Protein AF-A0A952DR05-F1 (afdb_monomer)

Sequence (89 aa):
MNNNNAVINFRTRFLKNKAAVVALLFILLAILLAVFGYFIAPDNSPNANRMIPEIGSKKPWFSTLLLKEKRQTINSENFFQILLNGKTE

Structure (mmCIF, N/CA/C/O backbone):
data_AF-A0A952DR05-F1
#
_e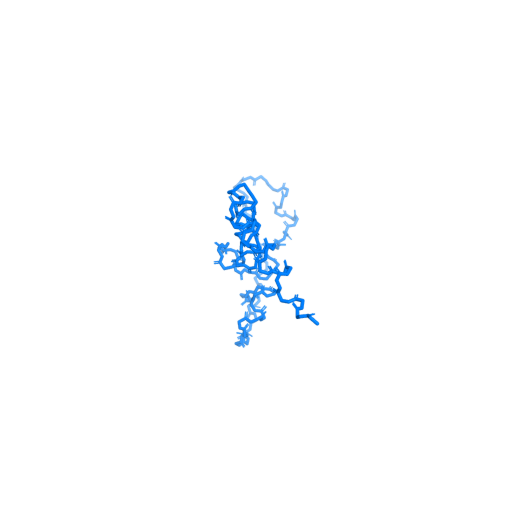ntry.id   AF-A0A952DR05-F1
#
loop_
_atom_site.group_PDB
_atom_site.id
_atom_site.type_symbol
_atom_site.label_atom_id
_atom_site.label_alt_id
_atom_site.label_comp_id
_atom_site.label_asym_id
_atom_site.label_entity_id
_atom_site.label_seq_id
_atom_site.pdbx_PDB_ins_code
_atom_site.Cartn_x
_atom_site.Cartn_y
_atom_site.Cartn_z
_atom_site.occupancy
_atom_site.B_iso_or_equiv
_atom_site.auth_seq_id
_atom_site.auth_comp_id
_atom_site.auth_asym_id
_atom_site.auth_atom_id
_atom_site.pdbx_PDB_model_num
ATOM 1 N N . MET A 1 1 ? 2.164 -12.782 -48.424 1.00 43.09 1 MET A N 1
ATOM 2 C CA . MET A 1 1 ? 3.295 -11.972 -47.913 1.00 43.09 1 MET A CA 1
ATOM 3 C C . MET A 1 1 ? 3.062 -11.694 -46.436 1.00 43.09 1 MET A C 1
ATOM 5 O O . MET A 1 1 ? 1.962 -11.317 -46.065 1.00 43.09 1 MET A O 1
ATOM 9 N N . ASN A 1 2 ? 4.052 -12.005 -45.602 1.00 49.59 2 ASN A N 1
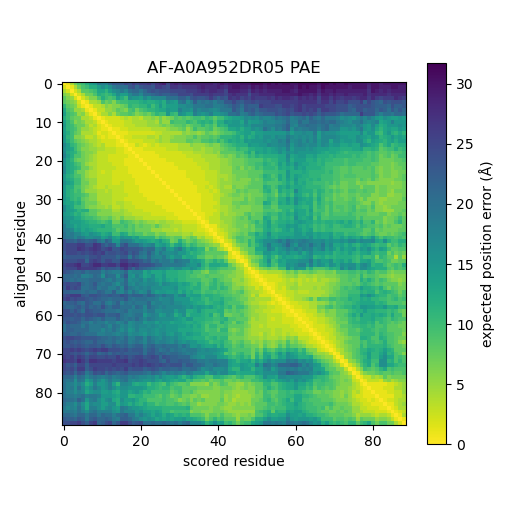ATOM 10 C CA . ASN A 1 2 ? 3.920 -12.196 -44.157 1.00 49.59 2 ASN A CA 1
ATOM 11 C C . ASN A 1 2 ? 3.815 -10.851 -43.397 1.00 49.59 2 ASN A C 1
ATOM 13 O O . ASN A 1 2 ? 4.741 -10.043 -43.453 1.00 49.59 2 ASN A O 1
ATOM 17 N N . ASN A 1 3 ? 2.711 -10.610 -42.678 1.00 57.41 3 ASN A N 1
ATOM 18 C CA . ASN A 1 3 ? 2.397 -9.356 -41.962 1.00 57.41 3 ASN A CA 1
ATOM 19 C C . ASN A 1 3 ? 3.108 -9.228 -40.591 1.00 57.41 3 ASN A C 1
ATOM 21 O O . ASN A 1 3 ? 2.643 -8.552 -39.676 1.00 57.41 3 ASN A O 1
ATOM 25 N N . ASN A 1 4 ? 4.263 -9.871 -40.424 1.00 62.00 4 ASN A N 1
ATOM 26 C CA . ASN A 1 4 ? 5.021 -9.818 -39.169 1.00 62.00 4 ASN A CA 1
ATOM 27 C C . ASN A 1 4 ? 5.821 -8.511 -39.022 1.00 62.00 4 ASN A C 1
ATOM 29 O O . ASN A 1 4 ? 6.212 -8.133 -37.919 1.00 62.00 4 ASN A O 1
ATOM 33 N N . ASN A 1 5 ? 6.013 -7.771 -40.117 1.00 61.62 5 ASN A N 1
ATOM 34 C CA . ASN A 1 5 ? 6.831 -6.558 -40.136 1.00 61.62 5 ASN A CA 1
ATOM 35 C C . ASN A 1 5 ? 6.135 -5.358 -39.471 1.00 61.62 5 ASN A C 1
ATOM 37 O O . ASN A 1 5 ? 6.803 -4.515 -38.878 1.00 61.62 5 ASN A O 1
ATOM 41 N N . ALA A 1 6 ? 4.800 -5.282 -39.510 1.00 63.78 6 ALA A N 1
ATOM 42 C CA . ALA A 1 6 ? 4.057 -4.154 -38.945 1.00 63.78 6 ALA A CA 1
ATOM 43 C C . ALA A 1 6 ? 4.178 -4.077 -37.409 1.00 63.78 6 ALA A C 1
ATOM 45 O O . ALA A 1 6 ? 4.432 -3.006 -36.856 1.00 63.78 6 ALA A O 1
ATOM 46 N N . VAL A 1 7 ? 4.081 -5.220 -36.718 1.00 64.31 7 VAL A N 1
ATOM 47 C CA . VAL A 1 7 ? 4.202 -5.297 -35.249 1.00 64.31 7 VAL A CA 1
ATOM 48 C C . VAL A 1 7 ? 5.634 -5.004 -34.795 1.00 64.31 7 VAL A C 1
ATOM 50 O O . VAL A 1 7 ? 5.845 -4.274 -33.823 1.00 64.31 7 VAL A O 1
ATOM 53 N N . ILE A 1 8 ? 6.628 -5.528 -35.519 1.00 64.38 8 ILE A N 1
ATOM 54 C CA . ILE A 1 8 ? 8.053 -5.288 -35.242 1.00 64.38 8 ILE A CA 1
ATOM 55 C C . ILE A 1 8 ? 8.386 -3.795 -35.410 1.00 64.38 8 ILE A C 1
ATOM 57 O O . ILE A 1 8 ? 9.071 -3.205 -34.567 1.00 64.38 8 ILE A O 1
ATOM 61 N N . ASN A 1 9 ? 7.823 -3.147 -36.432 1.00 73.56 9 ASN A N 1
ATOM 62 C CA . ASN A 1 9 ? 8.003 -1.716 -36.683 1.00 73.56 9 ASN A CA 1
ATOM 63 C C . ASN A 1 9 ? 7.326 -0.843 -35.620 1.00 73.56 9 ASN A C 1
ATOM 65 O O . ASN A 1 9 ? 7.873 0.186 -35.227 1.00 73.56 9 ASN A O 1
ATOM 69 N N . PHE A 1 10 ? 6.159 -1.244 -35.112 1.00 82.00 10 PHE A N 1
ATOM 70 C CA . PHE A 1 10 ? 5.508 -0.518 -34.023 1.00 82.00 10 PHE A CA 1
ATOM 71 C C . PHE A 1 10 ? 6.309 -0.610 -32.719 1.00 82.00 10 PHE A C 1
ATOM 73 O O . PHE A 1 10 ? 6.631 0.422 -32.133 1.00 82.00 10 PHE A O 1
ATOM 80 N N . ARG A 1 11 ? 6.693 -1.822 -32.287 1.00 79.19 11 ARG A N 1
ATOM 81 C CA . ARG A 1 11 ? 7.447 -2.032 -31.034 1.00 79.19 11 ARG A CA 1
ATOM 82 C C . ARG A 1 11 ? 8.757 -1.247 -31.015 1.00 79.19 11 ARG A C 1
ATOM 84 O O . ARG A 1 11 ? 9.061 -0.572 -30.037 1.00 79.19 11 ARG A O 1
ATOM 91 N N . THR A 1 12 ? 9.512 -1.291 -32.110 1.00 82.62 12 THR A N 1
ATOM 92 C CA . THR A 1 12 ? 10.790 -0.572 -32.234 1.00 82.62 12 THR A CA 1
ATOM 93 C C . THR A 1 12 ? 10.616 0.948 -32.236 1.00 82.62 12 THR A C 1
ATOM 95 O O . THR A 1 12 ? 11.424 1.649 -31.630 1.00 82.62 12 THR A O 1
ATOM 98 N N . ARG A 1 13 ? 9.562 1.484 -32.868 1.00 83.69 13 ARG A N 1
ATOM 99 C CA . ARG A 1 13 ? 9.253 2.927 -32.839 1.00 83.69 13 ARG A CA 1
ATOM 100 C C . ARG A 1 13 ? 8.749 3.385 -31.471 1.00 83.69 13 ARG A C 1
ATOM 102 O O . ARG A 1 13 ? 9.142 4.457 -31.021 1.00 83.69 13 ARG A O 1
ATOM 109 N N . PHE A 1 14 ? 7.941 2.566 -30.802 1.00 87.25 14 PHE A N 1
ATOM 110 C CA . PHE A 1 14 ? 7.440 2.832 -29.456 1.00 87.25 14 PHE A CA 1
ATOM 111 C C . PHE A 1 14 ? 8.581 2.884 -28.432 1.00 87.25 14 PHE A C 1
ATOM 113 O O . PHE A 1 14 ? 8.710 3.867 -27.713 1.00 87.25 14 PHE A O 1
ATOM 120 N N . LEU A 1 15 ? 9.474 1.887 -28.438 1.00 85.44 15 LEU A N 1
ATOM 121 C CA . LEU A 1 15 ? 10.623 1.826 -27.524 1.00 85.44 15 LEU A CA 1
ATOM 122 C C . LEU A 1 15 ? 11.650 2.950 -27.752 1.00 85.44 15 LEU A C 1
ATOM 124 O O . LEU A 1 15 ? 12.364 3.326 -26.827 1.00 85.44 15 LEU A O 1
ATOM 128 N N . LYS A 1 16 ? 11.725 3.516 -28.964 1.00 90.44 16 LYS A N 1
ATOM 129 C CA . LYS A 1 16 ? 12.565 4.693 -29.258 1.00 90.44 16 LYS A CA 1
ATOM 130 C C . LYS A 1 16 ? 11.978 5.996 -28.707 1.00 90.44 16 LYS A C 1
ATOM 132 O O . LYS A 1 16 ? 12.725 6.946 -28.473 1.00 90.44 16 LYS A O 1
ATOM 137 N N . ASN A 1 17 ? 10.664 6.061 -28.493 1.00 93.00 17 ASN A N 1
ATOM 138 C CA . ASN A 1 17 ? 10.020 7.220 -27.893 1.00 93.00 17 ASN A CA 1
ATOM 139 C C . ASN A 1 17 ? 10.175 7.173 -26.365 1.00 93.00 17 ASN A C 1
ATOM 141 O O . ASN A 1 17 ? 9.376 6.559 -25.659 1.00 93.00 17 ASN A O 1
ATOM 145 N N . LYS A 1 18 ? 11.195 7.870 -25.853 1.00 91.25 18 LYS A N 1
ATOM 146 C CA . LYS A 1 18 ? 11.499 7.922 -24.414 1.00 91.25 18 LYS A CA 1
ATOM 147 C C . LYS A 1 18 ? 10.306 8.387 -23.572 1.00 91.25 18 LYS A C 1
ATOM 149 O O . LYS A 1 18 ? 10.066 7.817 -22.514 1.00 91.25 18 LYS A O 1
ATOM 154 N N . ALA A 1 19 ? 9.534 9.368 -24.047 1.00 93.75 19 ALA A N 1
ATOM 155 C CA . ALA A 1 19 ? 8.369 9.873 -23.321 1.00 93.75 19 ALA A CA 1
ATOM 156 C C . ALA A 1 19 ? 7.266 8.809 -23.199 1.00 93.75 19 ALA A C 1
ATOM 158 O O . ALA A 1 19 ? 6.711 8.618 -22.119 1.00 93.75 19 ALA A O 1
ATOM 159 N N . ALA A 1 20 ? 6.998 8.068 -24.279 1.00 92.81 20 ALA A N 1
ATOM 160 C CA . ALA A 1 20 ? 6.010 6.990 -24.270 1.00 92.81 20 ALA A CA 1
ATOM 161 C C . ALA A 1 20 ? 6.414 5.841 -23.329 1.00 92.81 20 ALA A C 1
ATOM 163 O O . ALA A 1 20 ? 5.575 5.307 -22.606 1.00 92.81 20 ALA A O 1
ATOM 164 N N . VAL A 1 21 ? 7.704 5.492 -23.294 1.00 95.31 21 VAL A N 1
ATOM 165 C CA . VAL A 1 21 ? 8.234 4.456 -22.394 1.00 95.31 21 VAL A CA 1
ATOM 166 C C . VAL A 1 21 ? 8.143 4.884 -20.927 1.00 95.31 21 VAL A C 1
ATOM 168 O O . VAL A 1 21 ? 7.728 4.086 -20.091 1.00 95.31 21 VAL A O 1
ATOM 171 N N . VAL A 1 22 ? 8.475 6.139 -20.606 1.00 96.56 22 VAL A N 1
ATO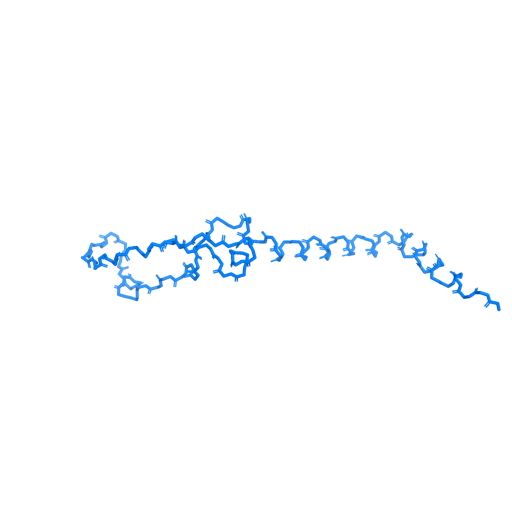M 172 C CA . VAL A 1 22 ? 8.355 6.669 -19.236 1.00 96.56 22 VAL A CA 1
ATOM 173 C C . VAL A 1 22 ? 6.896 6.679 -18.776 1.00 96.56 22 VAL A C 1
ATOM 175 O O . VAL A 1 22 ? 6.609 6.232 -17.668 1.00 96.56 22 VAL A O 1
ATOM 178 N N . ALA A 1 23 ? 5.967 7.117 -19.631 1.00 96.31 23 ALA A N 1
ATOM 179 C CA . ALA A 1 23 ? 4.539 7.089 -19.322 1.00 96.31 23 ALA A CA 1
ATOM 180 C C . ALA A 1 23 ? 4.034 5.657 -19.078 1.00 96.31 23 ALA A C 1
ATOM 182 O O . ALA A 1 23 ? 3.314 5.411 -18.112 1.00 96.31 23 ALA A O 1
ATOM 183 N N . LEU A 1 24 ? 4.459 4.696 -19.906 1.00 95.75 24 LEU A N 1
ATOM 184 C CA . LEU A 1 24 ? 4.118 3.286 -19.715 1.00 95.75 24 LEU A CA 1
ATOM 185 C C . LEU A 1 24 ? 4.643 2.748 -18.376 1.00 95.75 24 LEU A C 1
ATOM 187 O O . LEU A 1 24 ? 3.914 2.061 -17.665 1.00 95.75 24 LEU A O 1
ATOM 191 N N . LEU A 1 25 ? 5.886 3.075 -18.020 1.00 96.69 25 LEU A N 1
ATOM 192 C CA . LEU A 1 25 ? 6.491 2.651 -16.759 1.00 96.69 25 LEU A CA 1
ATOM 193 C C . LEU A 1 25 ? 5.761 3.250 -15.550 1.00 96.69 25 LEU A C 1
ATOM 195 O O . LEU A 1 25 ? 5.518 2.546 -14.573 1.00 96.69 25 LEU A O 1
ATOM 199 N N . PHE A 1 26 ? 5.349 4.516 -15.635 1.00 97.31 26 PHE A N 1
ATOM 200 C CA . PHE A 1 26 ? 4.547 5.166 -14.599 1.00 97.31 26 PHE A CA 1
ATOM 201 C C . PHE A 1 26 ? 3.181 4.491 -14.413 1.00 97.31 26 PHE A C 1
ATOM 203 O O . PHE A 1 26 ? 2.783 4.209 -13.285 1.00 97.31 26 PHE A O 1
ATOM 210 N N . ILE A 1 27 ? 2.486 4.170 -15.509 1.00 97.06 27 ILE A N 1
ATOM 211 C CA . ILE A 1 27 ? 1.202 3.456 -15.457 1.00 97.06 27 ILE A CA 1
ATOM 212 C C . ILE A 1 27 ? 1.380 2.070 -14.829 1.00 97.06 27 ILE A C 1
ATOM 214 O O . ILE A 1 27 ? 0.592 1.680 -13.971 1.00 97.06 27 ILE A O 1
ATOM 218 N N . LEU A 1 28 ? 2.432 1.338 -15.210 1.00 97.00 28 LEU A N 1
ATOM 219 C CA . LEU A 1 28 ? 2.738 0.035 -14.618 1.00 97.00 28 LEU A CA 1
ATOM 220 C C . LEU A 1 28 ? 2.991 0.142 -13.110 1.00 97.00 28 LEU A C 1
ATOM 222 O O . LEU A 1 28 ? 2.446 -0.656 -12.352 1.00 97.00 28 LEU A O 1
ATOM 226 N N . LEU A 1 29 ? 3.752 1.144 -12.661 1.00 96.38 29 LEU A N 1
ATOM 227 C CA . LEU A 1 29 ? 3.965 1.399 -11.234 1.00 96.38 29 LEU A CA 1
ATOM 228 C C . LEU A 1 29 ? 2.660 1.727 -10.501 1.00 96.38 29 LEU A C 1
ATOM 230 O O . LEU A 1 29 ? 2.437 1.209 -9.411 1.00 96.38 29 LEU A O 1
ATOM 234 N N . ALA A 1 30 ? 1.781 2.535 -11.094 1.00 96.12 30 ALA A N 1
ATOM 235 C CA . ALA A 1 30 ? 0.486 2.865 -10.502 1.00 96.12 30 ALA A CA 1
ATOM 236 C C . ALA A 1 30 ? -0.412 1.625 -10.353 1.00 96.12 30 ALA A C 1
ATOM 238 O O . ALA A 1 30 ? -1.039 1.442 -9.313 1.00 96.12 30 ALA A O 1
ATOM 239 N N . ILE A 1 31 ? -0.431 0.741 -11.357 1.00 95.31 31 ILE A N 1
ATOM 240 C CA . ILE A 1 31 ? -1.166 -0.532 -11.295 1.00 95.31 31 ILE A CA 1
ATOM 241 C C . ILE A 1 31 ? -0.587 -1.431 -10.199 1.00 95.31 31 ILE A C 1
ATOM 243 O O . ILE A 1 31 ? -1.344 -2.001 -9.418 1.00 95.31 31 ILE A O 1
ATOM 247 N N . LEU A 1 32 ? 0.742 -1.532 -10.103 1.00 92.56 32 LEU A N 1
ATOM 248 C CA . LEU A 1 32 ? 1.389 -2.291 -9.033 1.00 92.56 32 LEU A CA 1
ATOM 249 C C . LEU A 1 32 ? 1.018 -1.726 -7.658 1.00 92.56 32 LEU A C 1
ATOM 251 O O . LEU A 1 32 ? 0.638 -2.488 -6.780 1.00 92.56 32 LEU A O 1
ATOM 255 N N . LEU A 1 33 ? 1.051 -0.407 -7.474 1.00 91.00 33 LEU A N 1
ATOM 256 C CA . LEU A 1 33 ? 0.631 0.224 -6.222 1.00 91.00 33 LEU A CA 1
ATOM 257 C C . LEU A 1 33 ? -0.852 -0.008 -5.913 1.00 91.00 33 LEU A C 1
ATOM 259 O O . LEU A 1 33 ? -1.194 -0.200 -4.755 1.00 91.00 33 LEU A O 1
ATOM 263 N N . ALA A 1 34 ? -1.729 -0.033 -6.917 1.00 86.69 34 ALA A N 1
ATOM 264 C CA . ALA A 1 34 ? -3.146 -0.320 -6.711 1.00 86.69 34 ALA A CA 1
ATOM 265 C C . ALA A 1 34 ? -3.384 -1.777 -6.278 1.00 86.69 34 ALA A C 1
ATOM 267 O O . ALA A 1 34 ? -4.185 -2.027 -5.382 1.00 86.69 34 ALA A O 1
ATOM 268 N N . VAL A 1 35 ? -2.668 -2.734 -6.880 1.00 85.19 35 VAL A N 1
ATOM 269 C CA . VAL A 1 35 ? -2.794 -4.165 -6.552 1.00 85.19 35 VAL A CA 1
ATOM 270 C C . VAL A 1 35 ? -2.114 -4.496 -5.224 1.00 85.19 35 VAL A C 1
ATOM 272 O O . VAL A 1 35 ? -2.669 -5.224 -4.411 1.00 85.19 35 VAL A O 1
ATOM 275 N N . PHE A 1 36 ? -0.918 -3.963 -4.980 1.00 83.81 36 PHE A N 1
ATOM 276 C CA . PHE A 1 36 ? -0.120 -4.261 -3.788 1.00 83.81 36 PHE A CA 1
ATOM 277 C C . PHE A 1 36 ? -0.316 -3.258 -2.648 1.00 83.81 36 PHE A C 1
ATOM 279 O O . PHE A 1 36 ? 0.272 -3.435 -1.584 1.00 83.81 36 PHE A O 1
ATOM 286 N N . GLY A 1 37 ? -1.147 -2.230 -2.828 1.00 79.94 37 GLY A N 1
ATOM 287 C CA . GLY A 1 37 ? -1.389 -1.186 -1.830 1.00 79.94 37 GLY A CA 1
ATOM 288 C C . GLY A 1 37 ? -1.863 -1.745 -0.492 1.00 79.94 37 GLY A C 1
ATOM 289 O O . GLY A 1 37 ? -1.436 -1.255 0.549 1.00 79.94 37 GLY A O 1
ATOM 290 N N . TYR A 1 38 ? -2.635 -2.835 -0.522 1.00 71.50 38 TYR A N 1
ATOM 291 C CA . TYR A 1 38 ? -3.055 -3.558 0.677 1.00 71.50 38 TYR A CA 1
ATOM 292 C C . TYR A 1 38 ? -1.869 -4.073 1.515 1.00 71.50 38 TYR A C 1
ATOM 294 O O . TYR A 1 38 ? -1.887 -3.961 2.731 1.00 71.50 38 TYR A O 1
ATOM 302 N N . PHE A 1 39 ? -0.804 -4.585 0.887 1.00 72.88 39 PHE A N 1
ATOM 303 C CA . PHE A 1 39 ? 0.383 -5.071 1.608 1.00 72.88 39 PHE A CA 1
ATOM 304 C C . PHE A 1 39 ? 1.310 -3.950 2.086 1.00 72.88 39 PHE A C 1
ATOM 306 O O . PHE A 1 39 ? 2.130 -4.1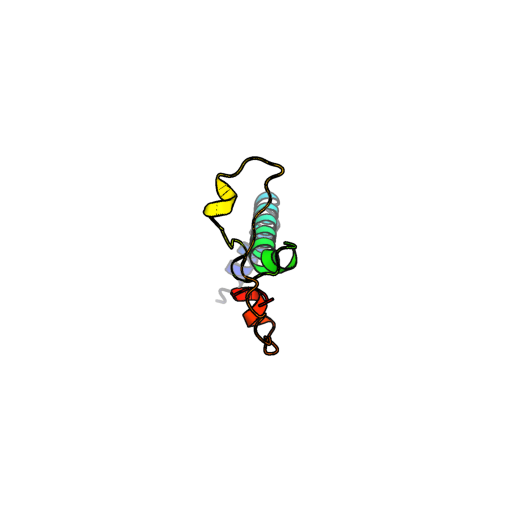63 2.977 1.00 72.88 39 PHE A O 1
ATOM 313 N N . ILE A 1 40 ? 1.237 -2.783 1.445 1.00 78.19 40 ILE A N 1
ATOM 314 C CA . ILE A 1 40 ? 2.090 -1.630 1.748 1.00 78.19 40 ILE A CA 1
ATOM 315 C C . ILE A 1 40 ? 1.470 -0.788 2.873 1.00 78.19 40 ILE A C 1
ATOM 317 O O . ILE A 1 40 ? 2.196 -0.207 3.680 1.00 78.19 40 ILE A O 1
ATOM 321 N N . ALA A 1 41 ? 0.139 -0.715 2.937 1.00 73.56 41 ALA A N 1
ATOM 322 C CA . ALA A 1 41 ? -0.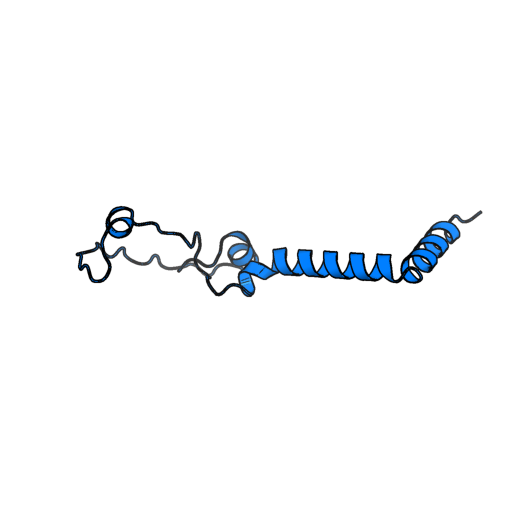575 -0.006 3.986 1.00 73.56 41 ALA A CA 1
ATOM 323 C C . ALA A 1 41 ? -0.612 -0.844 5.284 1.00 73.56 41 ALA A C 1
ATOM 325 O O . ALA A 1 41 ? -0.973 -2.014 5.248 1.00 73.56 41 ALA A O 1
ATOM 326 N N . PRO A 1 42 ? -0.284 -0.266 6.453 1.00 59.69 42 PRO A N 1
ATOM 327 C CA . PRO A 1 42 ? -0.215 -0.998 7.722 1.00 59.69 42 PRO A CA 1
ATOM 328 C C . PRO A 1 42 ? -1.587 -1.327 8.342 1.00 59.69 42 PRO A C 1
ATOM 330 O O . PRO A 1 42 ? -1.639 -1.878 9.442 1.00 59.69 42 PRO A O 1
ATOM 333 N N . ASP A 1 43 ? -2.691 -0.987 7.675 1.00 65.12 43 ASP A N 1
ATOM 334 C CA . ASP A 1 43 ? -4.046 -1.226 8.171 1.00 65.12 43 ASP A CA 1
ATOM 335 C C . ASP A 1 43 ? -4.601 -2.538 7.618 1.00 65.12 43 ASP A C 1
ATOM 337 O O . ASP A 1 43 ? -5.361 -2.589 6.654 1.00 65.12 43 ASP A O 1
ATOM 341 N N . ASN A 1 44 ? -4.151 -3.624 8.237 1.00 62.19 44 ASN A N 1
ATOM 342 C CA . ASN A 1 44 ? -4.467 -4.983 7.814 1.00 62.19 44 ASN A CA 1
ATOM 343 C C . ASN A 1 44 ? -5.875 -5.440 8.225 1.00 62.19 44 ASN A C 1
ATOM 345 O O . ASN A 1 44 ? -6.166 -6.626 8.104 1.00 62.19 44 ASN A O 1
ATOM 349 N N . SER A 1 45 ? -6.726 -4.560 8.763 1.00 61.09 45 SER A N 1
ATOM 350 C CA . SER A 1 45 ? -8.042 -4.956 9.265 1.00 61.09 45 SER A CA 1
ATOM 351 C C . SER A 1 45 ? -9.115 -4.910 8.164 1.00 61.09 45 SER A C 1
ATOM 353 O O . SER A 1 45 ? -9.116 -3.995 7.333 1.00 61.09 45 SER A O 1
ATOM 355 N N . PRO A 1 46 ? -10.062 -5.870 8.122 1.00 60.94 46 PRO A N 1
ATOM 356 C CA . PRO A 1 46 ? -11.155 -5.833 7.163 1.00 60.94 46 PRO A CA 1
ATOM 357 C C . PRO A 1 46 ? -12.071 -4.697 7.584 1.00 60.94 46 PRO A C 1
ATOM 359 O O . PRO A 1 46 ? -12.538 -4.665 8.724 1.00 60.94 46 PRO A O 1
ATOM 362 N N . ASN A 1 47 ? -12.365 -3.781 6.667 1.00 60.69 47 ASN A N 1
ATOM 363 C CA . ASN A 1 47 ? -13.187 -2.614 6.975 1.00 60.69 47 ASN A CA 1
ATOM 364 C C . ASN A 1 47 ? -12.631 -1.816 8.172 1.00 60.69 47 ASN A C 1
ATOM 366 O O . ASN A 1 47 ? -13.354 -1.553 9.133 1.00 60.69 47 ASN A O 1
ATOM 370 N N . ALA A 1 48 ? -11.360 -1.413 8.061 1.00 57.09 48 ALA A N 1
ATOM 371 C CA . ALA A 1 48 ? -10.563 -0.482 8.879 1.00 57.09 48 ALA A CA 1
ATOM 372 C C . ALA A 1 48 ? -11.268 0.669 9.627 1.00 57.09 48 ALA A C 1
ATOM 374 O O . ALA A 1 48 ? -10.709 1.286 10.531 1.00 57.09 48 ALA A O 1
ATOM 375 N N . ASN A 1 49 ? -12.509 0.982 9.278 1.00 65.88 49 ASN A N 1
ATOM 376 C CA . ASN A 1 49 ? -13.269 2.083 9.828 1.00 65.88 49 ASN A CA 1
ATOM 377 C C . ASN A 1 49 ? -14.428 1.590 10.711 1.00 65.88 49 ASN A C 1
ATOM 379 O O . ASN A 1 49 ? -15.600 1.735 10.353 1.00 65.88 49 ASN A O 1
ATOM 383 N N . ARG A 1 50 ? -14.126 1.041 11.898 1.00 72.06 50 ARG A N 1
ATOM 384 C CA . ARG A 1 50 ? -15.148 0.885 12.952 1.00 72.06 50 ARG A CA 1
ATOM 385 C C . ARG A 1 50 ? -15.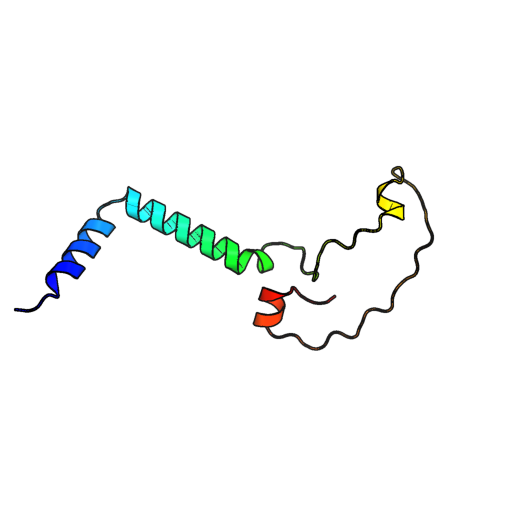397 2.250 13.597 1.00 72.06 50 ARG A C 1
ATOM 387 O O . ARG A 1 50 ? -14.798 2.591 14.614 1.00 72.06 50 ARG A O 1
ATOM 394 N N . MET A 1 51 ? -16.289 3.037 13.003 1.00 79.62 51 MET A N 1
ATOM 395 C CA . MET A 1 51 ? -16.740 4.288 13.608 1.00 79.62 51 MET A CA 1
ATOM 396 C C . MET A 1 51 ? -17.655 3.990 14.804 1.00 79.62 51 MET A C 1
ATOM 398 O O . MET A 1 51 ? -18.637 3.266 14.666 1.00 79.62 51 MET A O 1
ATOM 402 N N . ILE A 1 52 ? -17.342 4.571 15.967 1.00 85.38 52 ILE A N 1
ATOM 403 C CA . ILE A 1 52 ? -18.199 4.580 17.165 1.00 85.38 52 ILE A CA 1
ATOM 404 C C . ILE A 1 52 ? -18.678 6.029 17.356 1.00 85.38 52 ILE A C 1
ATOM 406 O O . ILE A 1 52 ? -17.942 6.841 17.935 1.00 85.38 52 ILE A O 1
ATOM 410 N N . PRO A 1 53 ? -19.852 6.409 16.810 1.00 83.19 53 PRO A N 1
ATOM 411 C CA . PRO A 1 53 ? -20.330 7.795 16.806 1.00 83.19 53 PRO A CA 1
ATOM 412 C C . PRO A 1 53 ? -20.394 8.426 18.203 1.00 83.19 53 PRO A C 1
ATOM 414 O O . PRO A 1 53 ? -20.137 9.618 18.360 1.00 83.19 53 PRO A O 1
ATOM 417 N N . GLU A 1 54 ? -20.656 7.617 19.231 1.00 82.19 54 GLU A N 1
ATOM 418 C CA . GLU A 1 54 ? -20.739 8.025 20.634 1.00 82.19 54 GLU A CA 1
ATOM 419 C C . GLU A 1 54 ? -19.413 8.584 21.173 1.00 82.19 54 GLU A C 1
ATOM 421 O O . GLU A 1 54 ? -19.425 9.423 22.079 1.00 82.19 54 GLU A O 1
ATOM 426 N N . ILE A 1 55 ? -18.280 8.140 20.614 1.00 86.12 55 ILE A N 1
ATOM 427 C CA . ILE A 1 55 ? -16.932 8.635 20.930 1.00 86.12 55 ILE A CA 1
ATOM 428 C C . ILE A 1 55 ? -16.546 9.786 19.993 1.00 86.12 55 ILE A C 1
ATOM 430 O O . ILE A 1 55 ? -15.869 10.719 20.422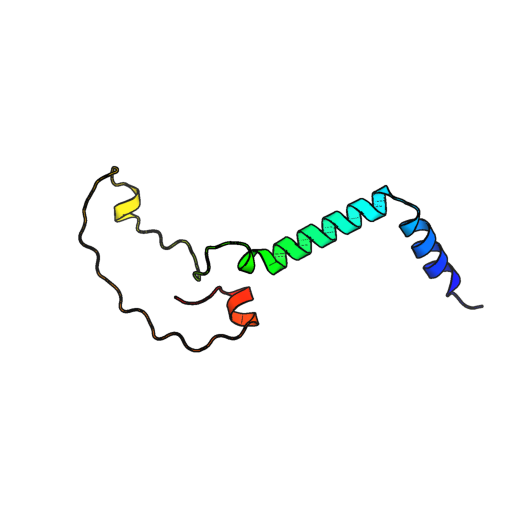 1.00 86.12 55 ILE A O 1
ATOM 434 N N . GLY A 1 56 ? -17.009 9.763 18.738 1.00 84.81 56 GLY A N 1
ATOM 435 C CA . GLY A 1 56 ? -16.628 10.730 17.700 1.00 84.81 56 GLY A CA 1
ATOM 436 C C . GLY A 1 56 ? -16.958 12.195 18.019 1.00 84.81 56 GLY A C 1
ATOM 437 O O . GLY A 1 56 ? -16.306 13.093 17.497 1.00 84.81 56 GLY A O 1
ATOM 438 N N . SER A 1 57 ? -17.931 12.455 18.899 1.00 86.00 57 SER A N 1
ATOM 439 C CA . SER A 1 57 ? -18.297 13.811 19.352 1.00 86.00 57 SER A CA 1
ATOM 440 C C . SER A 1 57 ? -17.782 14.172 20.753 1.00 86.00 57 SER A C 1
ATOM 442 O O . SER A 1 57 ? -18.182 15.194 21.316 1.00 86.00 57 SER A O 1
ATOM 444 N N . LYS A 1 58 ? -16.930 13.341 21.365 1.00 90.75 58 LYS A N 1
ATOM 445 C CA . LYS A 1 58 ? -16.376 13.606 22.700 1.00 90.75 58 LYS A CA 1
ATOM 446 C C . LYS A 1 58 ? -15.101 14.437 22.602 1.00 90.75 58 LYS A C 1
ATOM 448 O O . LYS A 1 58 ? -14.347 14.359 21.638 1.00 90.75 58 LYS A O 1
ATOM 453 N N . LYS A 1 59 ? -14.862 15.253 23.629 1.00 91.50 59 LYS A N 1
ATOM 454 C CA . LYS A 1 59 ? -13.616 16.018 23.748 1.00 91.50 59 LYS A CA 1
ATOM 455 C C . LYS A 1 59 ? -12.433 15.069 24.000 1.00 91.50 59 LYS A C 1
ATOM 457 O O . LYS A 1 59 ? -12.642 13.992 24.564 1.00 91.50 59 LYS A O 1
ATOM 462 N N . PRO A 1 60 ? -11.199 15.472 23.648 1.00 91.06 60 PRO A N 1
ATOM 463 C CA . PRO A 1 60 ? -9.996 14.765 24.080 1.00 91.06 60 PRO A CA 1
ATOM 464 C C . PRO A 1 60 ? -9.996 14.535 25.603 1.00 91.06 60 PRO A C 1
ATOM 466 O O . PRO A 1 60 ? -10.543 15.350 26.345 1.00 91.06 60 PRO A O 1
ATOM 469 N N . TRP A 1 61 ? -9.385 13.435 26.057 1.00 92.88 61 TRP A N 1
ATOM 470 C CA . TRP A 1 61 ? -9.308 13.015 27.475 1.00 92.88 61 TRP A CA 1
ATOM 471 C C . TRP A 1 61 ? -10.627 12.618 28.155 1.00 92.88 61 TRP A C 1
ATOM 473 O O . TRP A 1 61 ? -10.746 12.688 29.376 1.00 92.88 61 TRP A O 1
ATOM 483 N N . PHE A 1 62 ? -11.614 12.146 27.396 1.00 92.00 62 PHE A N 1
ATOM 484 C CA . PHE A 1 62 ? -12.811 11.518 27.962 1.00 92.00 62 PHE A CA 1
ATOM 485 C C . PHE A 1 62 ? -12.606 10.017 28.244 1.00 92.00 62 PHE A C 1
ATOM 487 O O . PHE A 1 62 ? -11.860 9.340 27.537 1.00 92.00 62 PHE A O 1
ATOM 494 N N . SER A 1 63 ? -13.332 9.496 29.237 1.00 91.00 63 SER A N 1
ATOM 495 C CA . SER A 1 63 ? -13.392 8.067 29.567 1.00 91.00 63 SER A CA 1
ATOM 496 C C . SER A 1 63 ? -14.816 7.536 29.397 1.00 91.00 63 SER A C 1
ATOM 498 O O . SER A 1 63 ? -15.772 8.175 29.835 1.00 91.00 63 SER A O 1
ATOM 500 N N . THR A 1 64 ? -14.962 6.344 28.814 1.00 88.81 64 THR A N 1
ATOM 501 C CA . THR A 1 64 ? -16.234 5.606 28.757 1.00 88.81 64 THR A CA 1
ATOM 502 C C . THR A 1 64 ? -16.019 4.124 28.985 1.00 88.81 64 THR A C 1
ATOM 504 O O . THR A 1 64 ? -14.967 3.576 28.661 1.00 88.81 64 THR A O 1
ATOM 507 N N . LEU A 1 65 ? -17.054 3.466 29.494 1.00 91.00 65 LEU A N 1
ATOM 508 C CA . LEU A 1 65 ? -17.170 2.020 29.418 1.00 91.00 65 LEU A CA 1
ATOM 509 C C . LEU A 1 65 ? -17.526 1.630 27.974 1.00 91.00 65 LEU A C 1
ATOM 511 O O . LEU A 1 65 ? -18.396 2.258 27.369 1.00 91.00 65 LEU A O 1
ATOM 515 N N . LEU A 1 66 ? -16.882 0.595 27.434 1.00 88.56 66 LEU A N 1
ATOM 516 C CA . LEU A 1 66 ? -17.259 -0.027 26.164 1.00 88.56 66 LEU A CA 1
ATOM 517 C C . LEU A 1 66 ? -17.472 -1.521 26.376 1.00 88.56 66 LEU A C 1
ATOM 519 O O . LEU A 1 66 ? -16.719 -2.167 27.110 1.00 88.56 66 LEU A O 1
ATOM 523 N N . LEU A 1 67 ? -18.480 -2.074 25.704 1.00 86.44 67 LEU A N 1
ATOM 524 C CA . LEU A 1 67 ? -18.664 -3.516 25.649 1.00 86.44 67 LEU A CA 1
ATOM 525 C C . LEU A 1 67 ? -17.568 -4.123 24.768 1.00 86.44 67 LEU A C 1
ATOM 527 O O . LEU A 1 67 ? -17.446 -3.787 23.591 1.00 86.44 67 LEU A O 1
ATOM 531 N N . LYS A 1 68 ? -16.772 -5.030 25.337 1.00 81.06 68 LYS A N 1
ATOM 532 C CA . LYS A 1 68 ? -15.746 -5.761 24.592 1.00 81.06 68 LYS A CA 1
ATOM 533 C C . LYS A 1 68 ? -16.372 -6.976 23.914 1.00 81.06 68 LYS A C 1
ATOM 535 O O . LYS A 1 68 ? -16.738 -7.942 24.579 1.00 81.06 68 LYS A O 1
ATOM 540 N N . GLU A 1 69 ? -16.470 -6.929 22.593 1.00 78.06 69 GLU A N 1
ATOM 541 C CA . GLU A 1 69 ? -16.895 -8.068 21.781 1.00 78.06 69 GLU A CA 1
ATOM 542 C C . GLU A 1 69 ? -15.828 -9.182 21.808 1.00 78.06 69 GLU A C 1
ATOM 544 O O . GLU A 1 69 ? -14.620 -8.914 21.833 1.00 78.06 69 GLU A O 1
ATOM 549 N N . LYS A 1 70 ? -16.262 -10.448 21.832 1.00 73.62 70 LYS A N 1
ATOM 550 C CA . LYS A 1 70 ? -15.353 -11.598 21.760 1.00 73.62 70 LYS A CA 1
ATOM 551 C C . LYS A 1 70 ? -14.799 -11.694 20.337 1.00 73.62 70 LYS A C 1
ATOM 553 O O . LYS A 1 70 ? -15.568 -11.822 19.391 1.00 73.62 70 LYS A O 1
ATOM 558 N N . ARG A 1 71 ? -13.470 -11.665 20.200 1.00 66.88 71 ARG A N 1
ATOM 559 C CA . ARG A 1 71 ? -12.780 -11.857 18.915 1.00 66.88 71 ARG A CA 1
ATOM 560 C C . ARG A 1 71 ? -13.177 -13.220 18.337 1.00 66.88 71 ARG A C 1
ATOM 562 O O . ARG A 1 71 ? -13.077 -14.230 19.041 1.00 66.88 71 ARG A O 1
ATOM 569 N N . GLN A 1 72 ? -13.678 -13.236 17.104 1.00 66.00 72 GLN A N 1
ATOM 570 C CA . GLN A 1 72 ? -14.019 -14.484 16.425 1.00 66.00 72 GLN A CA 1
ATOM 571 C C . GLN A 1 72 ? -12.731 -15.272 16.152 1.00 66.00 72 GLN A C 1
ATOM 573 O O . GLN A 1 72 ? -11.679 -14.691 15.896 1.00 66.00 72 GLN A O 1
ATOM 578 N N . THR A 1 73 ? -12.780 -16.599 16.260 1.00 59.38 73 THR A N 1
ATOM 579 C CA . THR A 1 73 ? -11.643 -17.452 15.899 1.00 59.38 73 THR A CA 1
ATOM 580 C C . THR A 1 73 ? -11.455 -17.391 14.390 1.00 59.38 73 THR A C 1
ATOM 582 O O . THR A 1 73 ? -12.303 -17.880 13.645 1.00 59.38 73 THR A O 1
ATOM 585 N N . ILE A 1 74 ? -10.370 -16.760 13.954 1.00 65.31 74 ILE A N 1
ATOM 586 C CA . ILE A 1 74 ? -10.051 -16.577 12.541 1.00 65.31 74 ILE A CA 1
ATOM 587 C C . ILE A 1 74 ? -9.702 -17.942 11.936 1.00 65.31 74 ILE A C 1
ATOM 589 O O . ILE A 1 74 ? -8.777 -18.612 12.400 1.00 65.31 74 ILE A O 1
ATOM 593 N N . ASN A 1 75 ? -10.438 -18.356 10.905 1.00 64.88 75 ASN A N 1
ATOM 594 C CA . ASN A 1 75 ? -10.012 -19.455 10.042 1.00 64.88 75 ASN A CA 1
ATOM 595 C C . ASN A 1 75 ? -8.817 -18.992 9.200 1.00 64.88 75 ASN A C 1
ATOM 597 O O . ASN A 1 75 ? -8.740 -17.830 8.820 1.00 64.88 75 ASN A O 1
ATOM 601 N N . SER A 1 76 ? -7.885 -19.893 8.894 1.00 66.69 76 SER A N 1
ATOM 602 C CA . SER A 1 76 ? -6.749 -19.594 8.018 1.00 66.69 76 SER A CA 1
ATOM 603 C C . SER A 1 76 ? -7.241 -19.128 6.642 1.00 66.69 76 SER A C 1
ATOM 605 O O . SER A 1 76 ? -7.723 -19.942 5.852 1.00 66.69 76 SER A O 1
ATOM 607 N N . GLU A 1 77 ? -7.136 -17.829 6.366 1.00 75.25 77 GLU A N 1
ATOM 608 C CA . GLU A 1 77 ? -7.514 -17.245 5.080 1.00 75.25 77 GLU A CA 1
ATOM 609 C C . GLU A 1 77 ? -6.393 -17.401 4.048 1.00 75.25 77 GLU A C 1
ATOM 611 O O . GLU A 1 77 ? -5.201 -17.332 4.359 1.00 75.25 77 GLU A O 1
ATOM 616 N N . ASN A 1 78 ? -6.779 -17.608 2.789 1.00 82.38 78 ASN A N 1
ATOM 617 C CA . ASN A 1 78 ? -5.834 -17.708 1.680 1.00 82.38 78 ASN A CA 1
ATOM 618 C C . ASN A 1 78 ? -5.349 -16.319 1.234 1.00 82.38 78 ASN A C 1
ATOM 620 O O . ASN A 1 78 ? -6.057 -15.324 1.370 1.00 82.38 78 ASN A O 1
ATOM 624 N N . PHE A 1 79 ? -4.182 -16.261 0.585 1.00 78.62 79 PHE A N 1
ATOM 625 C CA . PHE A 1 79 ? -3.581 -15.022 0.063 1.00 78.62 79 PHE A CA 1
ATOM 626 C C . PHE A 1 79 ? -4.560 -14.140 -0.736 1.00 78.62 79 PHE A C 1
ATOM 628 O O . PHE A 1 79 ? -4.615 -12.932 -0.529 1.00 78.62 79 PHE A O 1
ATOM 635 N N .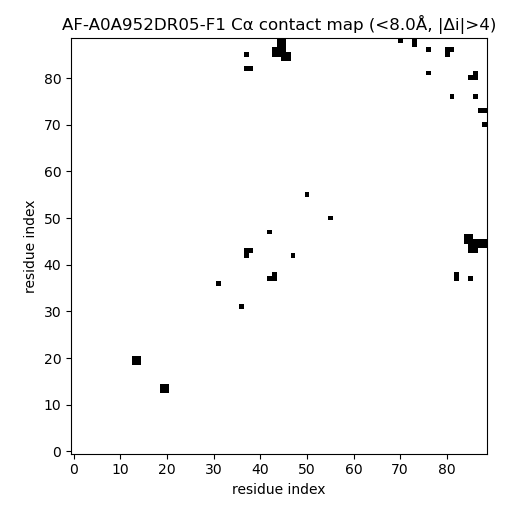 PHE A 1 80 ? -5.373 -14.739 -1.614 1.00 81.25 80 PHE A N 1
ATOM 636 C CA . PHE A 1 80 ? -6.367 -14.007 -2.408 1.00 81.25 80 PHE A CA 1
ATOM 637 C C . PHE A 1 80 ? -7.520 -13.431 -1.574 1.00 81.25 80 PHE A C 1
ATOM 639 O O . PHE A 1 80 ? -8.058 -12.388 -1.931 1.00 81.25 80 PHE A O 1
ATOM 646 N N . GLN A 1 81 ? -7.904 -14.091 -0.478 1.00 78.06 81 GLN A N 1
ATOM 647 C CA . GLN A 1 81 ? -8.959 -13.600 0.414 1.00 78.06 81 GLN A CA 1
ATOM 648 C C . GLN A 1 81 ? -8.477 -12.372 1.179 1.00 78.06 81 GLN A C 1
ATOM 650 O O . GLN A 1 81 ? -9.177 -11.362 1.189 1.00 78.06 81 GLN A O 1
ATOM 655 N N . ILE A 1 82 ? -7.247 -12.436 1.695 1.00 78.62 82 ILE A N 1
ATOM 656 C CA . ILE A 1 82 ? -6.584 -11.325 2.382 1.00 78.62 82 ILE A CA 1
ATOM 657 C C . ILE A 1 82 ? -6.392 -10.139 1.429 1.00 78.62 82 ILE A C 1
ATOM 659 O O . ILE A 1 82 ? -6.666 -9.005 1.803 1.00 78.62 82 ILE A O 1
ATOM 663 N N . LEU A 1 83 ? -5.976 -10.393 0.183 1.00 77.31 83 LEU A N 1
ATOM 664 C CA . LEU A 1 83 ? -5.780 -9.345 -0.821 1.00 77.31 83 LEU A CA 1
ATOM 665 C C . LEU A 1 83 ? -7.073 -8.586 -1.163 1.00 77.31 83 LEU A C 1
ATOM 667 O O . LEU A 1 83 ? -7.023 -7.386 -1.416 1.00 77.31 83 LEU A O 1
ATOM 671 N N . LEU A 1 84 ? -8.215 -9.279 -1.211 1.00 77.88 84 LEU A N 1
ATOM 672 C CA . LEU A 1 84 ? -9.491 -8.684 -1.621 1.00 77.88 84 LEU A CA 1
ATOM 673 C C . LEU A 1 84 ? -10.301 -8.103 -0.458 1.00 77.88 84 LEU A C 1
ATOM 675 O O . LEU A 1 84 ? -10.981 -7.100 -0.652 1.00 77.88 84 LEU A O 1
ATOM 679 N N . ASN A 1 85 ? -10.264 -8.727 0.722 1.00 77.25 85 ASN A N 1
ATOM 680 C CA . ASN A 1 85 ? -11.148 -8.379 1.842 1.00 77.25 85 ASN A CA 1
ATOM 681 C C . ASN A 1 85 ? -10.409 -7.832 3.067 1.00 77.25 85 ASN A C 1
ATOM 683 O O . ASN A 1 85 ? -11.046 -7.339 3.995 1.00 77.25 85 ASN A O 1
ATOM 687 N N . GLY A 1 86 ? -9.082 -7.902 3.072 1.00 73.88 86 GLY A N 1
ATOM 688 C CA . GLY A 1 86 ? -8.278 -7.671 4.258 1.00 73.88 86 GLY A CA 1
ATOM 689 C C . GLY A 1 86 ? -8.197 -8.888 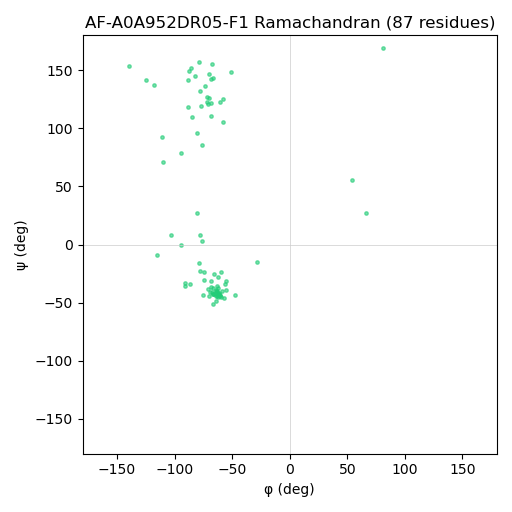5.173 1.00 73.88 86 GLY A C 1
ATOM 690 O O . GLY A 1 86 ? -8.899 -9.875 4.977 1.00 73.88 86 GLY A O 1
ATOM 691 N N . LYS A 1 87 ? -7.302 -8.844 6.162 1.00 73.94 87 LYS A N 1
ATOM 692 C CA . LYS A 1 87 ? -7.089 -9.936 7.112 1.00 73.94 87 LYS A CA 1
ATOM 693 C C . LYS A 1 87 ? -8.046 -9.752 8.279 1.00 73.94 87 LYS A C 1
ATOM 695 O O . LYS A 1 87 ? -7.932 -8.777 9.011 1.00 73.94 87 LYS A O 1
ATOM 700 N N . THR A 1 88 ? -8.943 -10.704 8.511 1.00 67.88 88 THR A N 1
ATOM 701 C CA . THR A 1 88 ? -9.785 -10.690 9.718 1.00 67.88 88 THR A CA 1
ATOM 702 C C . THR A 1 88 ? -8.929 -10.758 10.980 1.00 67.88 88 THR A C 1
ATOM 704 O O . THR A 1 88 ? -8.128 -11.679 11.133 1.00 67.88 88 THR A O 1
ATOM 707 N N . GLU A 1 89 ? -9.084 -9.762 11.857 1.00 59.50 89 GLU A N 1
ATOM 708 C CA . GLU A 1 89 ? -8.465 -9.658 13.186 1.00 59.50 89 GLU A CA 1
ATOM 709 C C . GLU A 1 89 ? -9.443 -10.085 14.283 1.00 59.50 89 GLU A C 1
ATOM 711 O O . GLU A 1 89 ? -10.622 -9.671 14.261 1.00 59.50 89 GLU A O 1
#

pLDDT: mean 79.06, std 12.88, range [43.09, 97.31]

Foldseek 3Di:
DDPPVVVVVVVVVQVVPPVNVVVVVVVVVVVCCVQCVCVVDPQQAFPSDPDDPVCVPDDPPDDDDDDDDDQDDADDDDPVCCSPGGGHD

Mean predicted aligned error: 11.83 Å

Secondary structure (DSSP, 8-state):
--THHHHHHHHHHHHH-HHHHHHHHHHHHHHHHHHHHHHHSS--STTS----HHHHTSPTT-------PPPP------HHHHHHH----

Radius of gyration: 24.58 Å; Cα contacts (8 Å, |Δi|>4): 34; chains: 1; bounding box: 33×36×78 Å

Solvent-accessible surface area (backbone atoms only — not comparable to full-atom values): 5838 Å² total; per-residue (Å²): 134,82,78,65,60,61,60,56,52,46,53,58,55,47,69,68,34,60,67,60,48,52,53,51,52,51,52,52,50,52,52,49,47,67,72,46,37,65,81,71,45,91,73,50,41,48,73,78,73,83,81,56,71,85,58,74,78,54,66,89,94,71,85,78,91,76,88,80,76,81,76,68,86,73,71,93,73,51,74,70,50,34,72,75,53,34,41,79,112